Protein AF-A0A8C3B2J1-F1 (afdb_monomer_lite)

InterPro domains:
  IPR002119 Histone H2A [PR00620] (28-41)
  IPR002119 Histone H2A [PR00620] (42-56)
  IPR002119 Histone H2A [PR00620] (69-82)
  IPR002119 Histone H2A [PTHR23430] (33-76)
  IPR002119 Histone H2A [SM00414] (10-81)
  IPR009072 Histone-fold [G3DSA:1.10.20.10] (32-82)
  IPR009072 Histone-fold [SSF47113] (8-69)

Sequence (82 aa):
MSFHGNAGGKAGKDSGKTKTKAISRSQRAGLQVLELAGNASKDLKVKRITPRHLQLAIRGDEELDSLIKATIAGGGKETGLH

Secondary structure (DSSP, 8-state):
------------------------HHHHHHHHHHHHHHHHHHHTT-SS--HHHHHHHHHT-HHHHHHHHHHHHTT-------

pLDDT: mean 72.64, std 13.19, range [42.31, 87.88]

Foldseek 3Di:
DDDYDDDDDDDDPPPDDPPPPPQDPVNVLVVQLVVQLVVQCVVVVHPDRDVVSSVVSQVVDPVSVVVVVVVVVVVDPPPDDD

Organism: Cyclopterus lumpus (NCBI:txid8103)

Structure (mmCIF, N/CA/C/O backbone):
data_AF-A0A8C3B2J1-F1
#
_entry.id   AF-A0A8C3B2J1-F1
#
loop_
_atom_site.group_PDB
_atom_site.id
_atom_site.type_symbol
_atom_site.label_atom_id
_atom_site.label_alt_id
_atom_site.label_comp_id
_atom_site.label_asym_id
_atom_site.label_entity_id
_atom_site.label_seq_id
_atom_site.pdbx_PDB_ins_code
_atom_site.Cartn_x
_atom_site.Cartn_y
_atom_site.Cartn_z
_atom_site.occupancy
_atom_site.B_iso_or_equiv
_atom_site.auth_seq_id
_atom_site.auth_comp_id
_atom_site.auth_asym_id
_atom_site.auth_atom_id
_atom_site.pdbx_PDB_model_num
ATOM 1 N N . MET A 1 1 ? 53.353 -19.884 47.566 1.00 51.16 1 MET A N 1
ATOM 2 C CA . MET A 1 1 ? 52.733 -18.710 46.916 1.00 51.16 1 MET A CA 1
ATOM 3 C C . MET A 1 1 ? 53.595 -18.335 45.722 1.00 51.16 1 MET A C 1
ATOM 5 O O . MET A 1 1 ? 54.733 -17.975 45.954 1.00 51.16 1 MET A O 1
ATOM 9 N N . SER A 1 2 ? 53.109 -18.552 44.495 1.00 50.25 2 SER A N 1
ATOM 10 C CA . SER A 1 2 ? 53.462 -17.793 43.279 1.00 50.25 2 SER A CA 1
ATOM 11 C C . SER A 1 2 ? 52.625 -18.315 42.108 1.00 50.25 2 SER A C 1
ATOM 13 O O . SER A 1 2 ? 52.611 -19.508 41.818 1.00 50.25 2 SER A O 1
ATOM 15 N N . PHE A 1 3 ? 51.858 -17.403 41.517 1.00 48.50 3 PHE A N 1
ATOM 16 C CA . PHE A 1 3 ? 50.899 -17.596 40.434 1.00 48.50 3 PHE A CA 1
ATOM 17 C C . PHE A 1 3 ? 51.559 -17.339 39.067 1.00 48.50 3 PHE A C 1
ATOM 19 O O . PHE A 1 3 ? 52.392 -16.448 38.986 1.00 48.50 3 PHE A O 1
ATOM 26 N N . HIS A 1 4 ? 51.049 -18.033 38.034 1.00 47.22 4 HIS A N 1
ATOM 27 C CA . HIS A 1 4 ? 50.815 -17.597 36.636 1.00 47.22 4 HIS A CA 1
ATOM 28 C C . HIS A 1 4 ? 52.006 -17.092 35.780 1.00 47.22 4 HIS A C 1
ATOM 30 O O . HIS A 1 4 ? 52.928 -16.460 36.257 1.00 47.22 4 HIS A O 1
ATOM 36 N N . GLY A 1 5 ? 52.035 -17.289 34.460 1.00 49.91 5 GLY A N 1
ATOM 37 C CA . GLY A 1 5 ? 50.990 -17.759 33.557 1.00 49.91 5 GLY A CA 1
ATOM 38 C C . GLY A 1 5 ? 51.525 -18.002 32.140 1.00 49.91 5 GLY A C 1
ATOM 39 O O . GLY A 1 5 ? 52.553 -17.464 31.739 1.00 49.91 5 GLY A O 1
ATOM 40 N N . ASN A 1 6 ? 50.810 -18.843 31.395 1.00 55.44 6 ASN A N 1
ATOM 41 C CA . ASN A 1 6 ? 51.070 -19.158 29.994 1.00 55.44 6 ASN A CA 1
ATOM 42 C C . ASN A 1 6 ? 50.243 -18.215 29.105 1.00 55.44 6 ASN A C 1
ATOM 44 O O . ASN A 1 6 ? 49.013 -18.273 29.131 1.00 55.44 6 ASN A O 1
ATOM 48 N N . ALA A 1 7 ? 50.907 -17.358 28.329 1.00 60.25 7 ALA A N 1
ATOM 49 C CA . ALA A 1 7 ? 50.286 -16.478 27.344 1.00 60.25 7 ALA A CA 1
ATOM 50 C C . ALA A 1 7 ? 50.686 -16.929 25.932 1.00 60.25 7 ALA A C 1
ATOM 52 O O . ALA A 1 7 ? 51.804 -16.699 25.484 1.00 60.25 7 ALA A O 1
ATOM 53 N N . GLY A 1 8 ? 49.755 -17.565 25.224 1.00 57.22 8 GLY A N 1
ATOM 54 C CA . GLY A 1 8 ? 49.901 -17.935 23.818 1.00 57.22 8 GLY A CA 1
ATOM 55 C C . GLY A 1 8 ? 48.554 -17.811 23.126 1.00 57.22 8 GLY A C 1
ATOM 56 O O . GLY A 1 8 ? 47.811 -18.782 23.020 1.00 57.22 8 GLY A O 1
ATOM 57 N N . GLY A 1 9 ? 48.206 -16.582 22.746 1.00 61.06 9 GLY A N 1
ATOM 58 C CA . GLY A 1 9 ? 46.910 -16.230 22.184 1.00 61.06 9 GLY A CA 1
ATOM 59 C C . GLY A 1 9 ? 46.599 -16.959 20.878 1.00 61.06 9 GLY A C 1
ATOM 60 O O . GLY A 1 9 ? 47.377 -16.937 19.926 1.00 61.06 9 GLY A O 1
ATOM 61 N N . LYS A 1 10 ? 45.399 -17.534 20.809 1.00 58.38 10 LYS A N 1
ATOM 62 C CA . LYS A 1 10 ? 44.700 -17.790 19.551 1.00 58.38 10 LYS A CA 1
ATOM 63 C C . LYS A 1 10 ? 43.254 -17.352 19.696 1.00 58.38 10 LYS A C 1
ATOM 65 O O . LYS A 1 10 ? 42.513 -17.942 20.466 1.00 58.38 10 LYS A O 1
ATOM 70 N N . ALA A 1 11 ? 42.870 -16.356 18.914 1.00 57.62 11 ALA A N 1
ATOM 71 C CA . ALA A 1 11 ? 41.558 -16.279 18.288 1.00 57.62 11 ALA A CA 1
ATOM 72 C C . ALA A 1 11 ? 41.620 -15.122 17.295 1.00 57.62 11 ALA A C 1
ATOM 74 O O . ALA A 1 11 ? 41.552 -13.952 17.674 1.00 57.62 11 ALA A O 1
ATOM 75 N N . GLY A 1 12 ? 41.808 -15.468 16.019 1.00 61.31 12 GLY A N 1
ATOM 76 C CA . GLY A 1 12 ? 41.485 -14.557 14.935 1.00 61.31 12 GLY A CA 1
ATOM 77 C C . GLY A 1 12 ? 40.042 -14.118 15.132 1.00 61.31 12 GLY A C 1
ATOM 78 O O . GLY A 1 12 ? 39.152 -14.945 15.289 1.00 61.31 12 GLY A O 1
ATOM 79 N N . LYS A 1 13 ? 39.839 -12.810 15.228 1.00 65.31 13 LYS A N 1
ATOM 80 C CA . LYS A 1 13 ? 38.512 -12.222 15.263 1.00 65.31 13 LYS A CA 1
ATOM 81 C C . LYS A 1 13 ? 38.141 -11.996 13.808 1.00 65.31 13 LYS A C 1
ATOM 83 O O . LYS A 1 13 ? 38.480 -10.958 13.244 1.00 65.31 13 LYS A O 1
ATOM 88 N N . ASP A 1 14 ? 37.540 -13.003 13.182 1.00 61.16 14 ASP A N 1
ATOM 89 C CA . ASP A 1 14 ? 36.809 -12.843 11.929 1.00 61.16 14 ASP A CA 1
ATOM 90 C C . ASP A 1 14 ? 35.786 -11.725 12.137 1.00 61.16 14 ASP A C 1
ATOM 92 O O . ASP A 1 14 ? 34.739 -11.883 12.764 1.00 61.16 14 ASP A O 1
ATOM 96 N N . SER A 1 15 ? 36.154 -10.531 11.676 1.00 61.44 15 SER A N 1
ATOM 97 C CA . SER A 1 15 ? 35.277 -9.379 11.634 1.00 61.44 15 SER A CA 1
ATOM 98 C C . SER A 1 15 ? 34.059 -9.789 10.820 1.00 61.44 15 SER A C 1
ATOM 100 O O . SER A 1 15 ? 34.137 -10.065 9.621 1.00 61.44 15 SER A O 1
ATOM 102 N N . GLY A 1 16 ? 32.937 -9.930 11.527 1.00 60.84 16 GLY A N 1
ATOM 103 C CA . GLY A 1 16 ? 31.682 -10.384 10.965 1.00 60.84 16 GLY A CA 1
ATOM 104 C C . GLY A 1 16 ? 31.381 -9.601 9.698 1.00 60.84 16 GLY A C 1
ATOM 105 O O . GLY A 1 16 ? 31.182 -8.389 9.741 1.00 60.84 16 GLY A O 1
ATOM 106 N N . LYS A 1 17 ? 31.356 -10.304 8.562 1.00 57.69 17 LYS A N 1
ATOM 107 C CA . LYS A 1 17 ? 30.782 -9.782 7.325 1.00 57.69 17 LYS A CA 1
ATOM 108 C C . LYS A 1 17 ? 29.378 -9.310 7.679 1.00 57.69 17 LYS A C 1
ATOM 110 O O . LYS A 1 17 ? 28.497 -10.141 7.913 1.00 57.69 17 LYS A O 1
ATOM 115 N N . THR A 1 18 ? 29.164 -8.000 7.723 1.00 63.41 18 THR A N 1
ATOM 116 C CA . THR A 1 18 ? 27.829 -7.418 7.679 1.00 63.41 18 THR A CA 1
ATOM 117 C C . THR A 1 18 ? 27.248 -7.835 6.337 1.00 63.41 18 THR A C 1
ATOM 119 O O . THR A 1 18 ? 27.495 -7.239 5.293 1.00 63.41 18 THR A O 1
ATOM 122 N N . LYS A 1 19 ? 26.548 -8.972 6.334 1.00 62.06 19 LYS A N 1
ATOM 123 C CA . LYS A 1 19 ? 25.789 -9.433 5.180 1.00 62.06 19 LYS A CA 1
ATOM 124 C C . LYS A 1 19 ? 24.644 -8.441 5.011 1.00 62.06 19 LYS A C 1
ATOM 126 O O . LYS A 1 19 ? 23.566 -8.647 5.563 1.00 62.06 19 LYS A O 1
ATOM 131 N N . THR A 1 20 ? 24.885 -7.354 4.283 1.00 63.28 20 THR A N 1
ATOM 132 C CA . THR A 1 20 ? 23.825 -6.502 3.745 1.00 63.28 20 THR A CA 1
ATOM 133 C C . THR A 1 20 ? 22.942 -7.409 2.903 1.00 63.28 20 THR A C 1
ATOM 135 O O . THR A 1 20 ? 23.320 -7.832 1.811 1.00 63.28 20 THR A O 1
ATOM 138 N N . LYS A 1 21 ? 21.801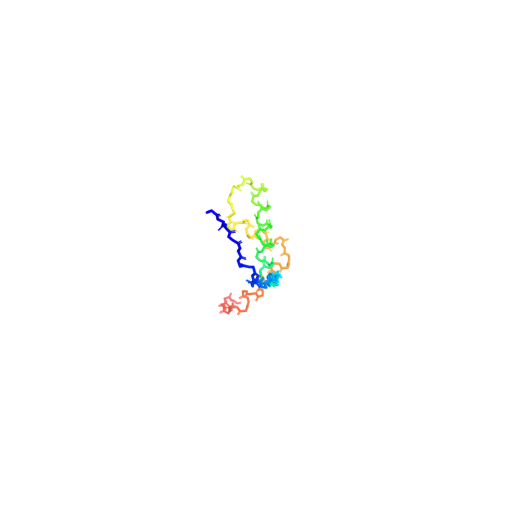 -7.816 3.460 1.00 66.56 21 LYS A N 1
ATOM 139 C CA . LYS A 1 21 ? 20.838 -8.666 2.766 1.00 66.56 21 LYS A CA 1
ATOM 140 C C . LYS A 1 21 ? 20.286 -7.823 1.618 1.00 66.56 21 LYS A C 1
ATOM 142 O O . LYS A 1 21 ? 19.596 -6.839 1.869 1.00 66.56 21 LYS A O 1
ATOM 147 N N . ALA A 1 22 ? 20.628 -8.166 0.378 1.00 70.50 22 ALA A N 1
ATOM 148 C CA . ALA A 1 22 ? 20.015 -7.543 -0.786 1.00 70.50 22 ALA A CA 1
ATOM 149 C C . ALA A 1 22 ? 18.497 -7.760 -0.689 1.00 70.50 22 ALA A C 1
ATOM 151 O O . ALA A 1 22 ? 18.027 -8.897 -0.695 1.00 70.50 22 ALA A O 1
ATOM 152 N N . ILE A 1 23 ? 17.741 -6.677 -0.511 1.00 72.94 23 ILE A N 1
ATOM 153 C CA . ILE A 1 23 ? 16.282 -6.738 -0.435 1.00 72.94 23 ILE A CA 1
ATOM 154 C C . ILE A 1 23 ? 15.781 -6.985 -1.857 1.00 72.94 23 ILE A C 1
ATOM 156 O O . ILE A 1 23 ? 16.030 -6.179 -2.755 1.00 72.94 23 ILE A O 1
ATOM 160 N N . SER A 1 24 ? 15.101 -8.111 -2.075 1.00 79.19 24 SER A N 1
ATOM 161 C CA . SER A 1 24 ? 14.490 -8.410 -3.368 1.00 79.19 24 SER A CA 1
ATOM 162 C C . SER A 1 24 ? 13.422 -7.364 -3.713 1.00 79.19 24 SER A C 1
ATOM 164 O O . SER A 1 24 ? 12.781 -6.787 -2.828 1.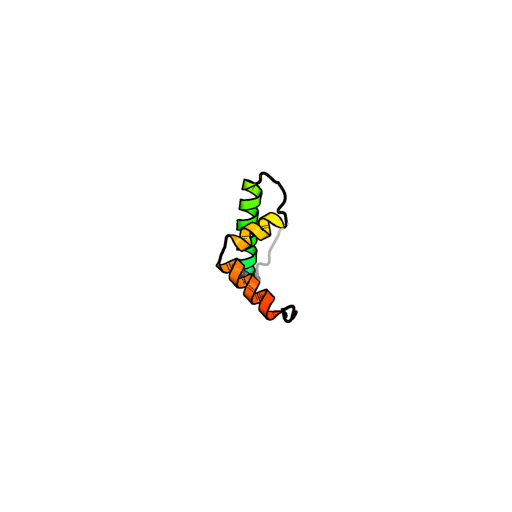00 79.19 24 SER A O 1
ATOM 166 N N . ARG A 1 25 ? 13.177 -7.130 -5.011 1.00 73.94 25 ARG A N 1
ATOM 167 C CA . ARG A 1 25 ? 12.100 -6.222 -5.458 1.00 73.94 25 ARG A CA 1
ATOM 168 C C . ARG A 1 25 ? 10.739 -6.603 -4.858 1.00 73.94 25 ARG A C 1
ATOM 170 O O . ARG A 1 25 ? 9.975 -5.718 -4.490 1.00 7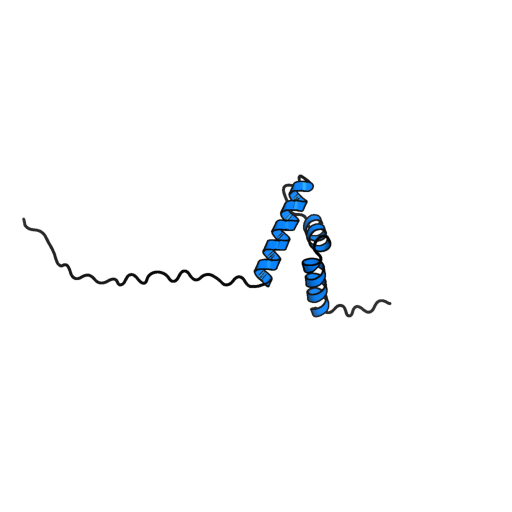3.94 25 ARG A O 1
ATOM 177 N N . SER A 1 26 ? 10.474 -7.900 -4.675 1.00 72.31 26 SER A N 1
ATOM 178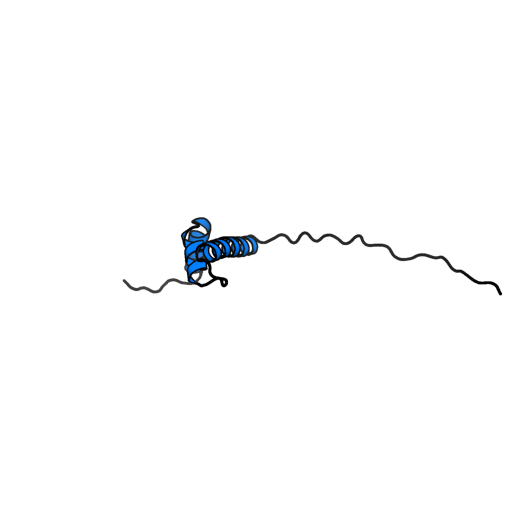 C CA . SER A 1 26 ? 9.250 -8.396 -4.035 1.00 72.31 26 SER A CA 1
ATOM 179 C C . SER A 1 26 ? 9.159 -8.044 -2.546 1.00 72.31 26 SER A C 1
ATOM 181 O O . SER A 1 26 ? 8.087 -7.658 -2.085 1.00 72.31 26 SER A O 1
ATOM 183 N N . GLN A 1 27 ? 10.267 -8.086 -1.794 1.00 77.44 27 GLN A N 1
ATOM 184 C CA . GLN A 1 27 ? 10.273 -7.608 -0.405 1.00 77.44 27 GLN A CA 1
ATOM 185 C C . GLN A 1 27 ? 10.012 -6.103 -0.321 1.00 77.44 27 GLN A 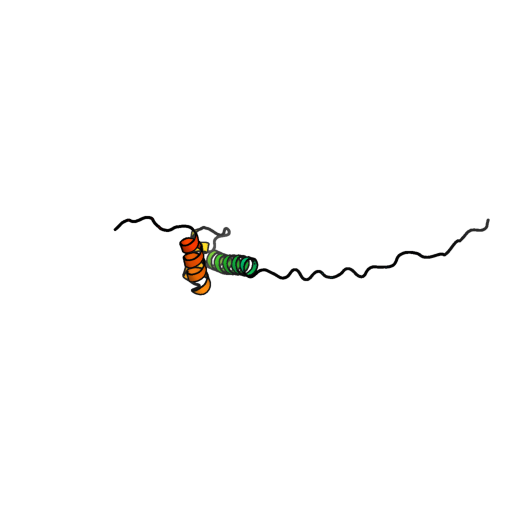C 1
ATOM 187 O O . GLN A 1 27 ? 9.293 -5.669 0.575 1.00 77.44 27 GLN A O 1
ATOM 192 N N . ARG A 1 28 ? 10.543 -5.306 -1.257 1.00 78.69 28 ARG A N 1
ATOM 193 C CA . ARG A 1 28 ? 10.254 -3.864 -1.301 1.00 78.69 28 ARG A CA 1
ATOM 194 C C . ARG A 1 28 ? 8.769 -3.594 -1.563 1.00 78.69 28 ARG A C 1
ATOM 196 O O . ARG A 1 28 ? 8.193 -2.744 -0.895 1.00 78.69 28 ARG A O 1
ATOM 203 N N . ALA A 1 29 ? 8.143 -4.330 -2.483 1.00 79.06 29 ALA A N 1
ATOM 204 C CA . ALA A 1 29 ? 6.712 -4.196 -2.763 1.00 79.06 29 ALA A CA 1
ATOM 205 C C . ALA A 1 29 ? 5.850 -4.487 -1.521 1.00 79.06 29 ALA A C 1
ATOM 207 O O . ALA A 1 29 ? 4.954 -3.711 -1.203 1.00 79.06 29 ALA A O 1
ATOM 208 N N . GLY A 1 30 ? 6.170 -5.543 -0.763 1.00 82.25 30 GLY A N 1
ATOM 209 C CA . GLY A 1 30 ? 5.454 -5.860 0.479 1.00 82.25 30 GLY A CA 1
ATOM 210 C C . GLY A 1 30 ? 5.555 -4.761 1.544 1.00 82.25 30 GLY A C 1
ATOM 211 O O . GLY A 1 30 ? 4.573 -4.477 2.228 1.00 82.25 30 GLY A O 1
ATOM 212 N N . LEU A 1 31 ? 6.716 -4.109 1.658 1.00 86.44 31 LEU A N 1
ATOM 213 C CA . LEU A 1 31 ? 6.908 -2.985 2.580 1.00 86.44 31 LEU A CA 1
ATOM 214 C C . LEU A 1 31 ? 6.123 -1.740 2.144 1.00 86.44 31 LEU A C 1
ATOM 216 O O . LEU A 1 31 ? 5.479 -1.121 2.984 1.00 86.44 31 LEU A O 1
ATOM 220 N N . GLN A 1 32 ? 6.119 -1.417 0.847 1.00 84.19 32 GLN A N 1
ATOM 221 C CA . GLN A 1 32 ? 5.369 -0.275 0.303 1.00 84.19 32 GLN A CA 1
ATOM 222 C C . GLN A 1 32 ? 3.857 -0.433 0.512 1.00 84.19 32 GLN A C 1
ATOM 224 O O . GLN A 1 32 ? 3.198 0.477 1.008 1.00 84.19 32 GLN A O 1
ATOM 229 N N . VAL A 1 33 ? 3.308 -1.622 0.238 1.00 85.25 33 VAL A N 1
ATOM 230 C CA . VAL A 1 33 ? 1.886 -1.916 0.492 1.00 85.25 33 VAL A CA 1
ATOM 231 C C . VAL A 1 33 ? 1.543 -1.748 1.974 1.00 85.25 33 VAL A C 1
ATOM 233 O O . VAL A 1 33 ? 0.489 -1.205 2.306 1.00 85.25 33 VAL A O 1
ATOM 236 N N . LEU A 1 34 ? 2.417 -2.204 2.876 1.00 84.88 34 LEU A N 1
ATOM 237 C CA . LEU A 1 34 ? 2.186 -2.110 4.317 1.00 84.88 34 LEU A CA 1
ATOM 238 C C . LEU A 1 34 ? 2.241 -0.661 4.820 1.00 84.88 34 LEU A C 1
ATOM 240 O O . LEU A 1 34 ? 1.437 -0.286 5.674 1.00 84.88 34 LEU A O 1
ATOM 244 N N . GLU A 1 35 ? 3.151 0.150 4.284 1.00 87.88 35 GLU A N 1
ATOM 245 C CA . GLU A 1 35 ? 3.256 1.578 4.593 1.00 87.88 35 GLU A CA 1
ATOM 246 C C . GLU A 1 35 ? 1.998 2.339 4.150 1.00 87.88 35 GLU A C 1
ATOM 248 O O . GLU A 1 35 ? 1.357 3.010 4.965 1.00 87.88 35 GLU A O 1
ATOM 253 N N . LEU A 1 36 ? 1.577 2.152 2.896 1.00 87.31 36 LEU A N 1
ATOM 254 C CA . LEU A 1 36 ? 0.378 2.783 2.340 1.00 87.31 36 LEU A CA 1
ATOM 255 C C . LEU A 1 36 ? -0.901 2.336 3.066 1.00 87.31 36 LEU A C 1
ATOM 257 O O . LEU A 1 36 ? -1.738 3.161 3.435 1.00 87.31 36 LEU A O 1
ATOM 261 N N . ALA A 1 37 ? -1.043 1.038 3.347 1.00 83.88 37 ALA A N 1
ATOM 262 C CA . ALA A 1 37 ? -2.189 0.514 4.089 1.00 83.88 37 ALA A CA 1
ATOM 263 C C . ALA A 1 37 ? -2.191 0.961 5.561 1.00 83.88 37 ALA A C 1
ATOM 265 O O . ALA A 1 37 ? -3.259 1.137 6.155 1.00 83.88 37 ALA A O 1
ATOM 266 N N . GLY A 1 38 ? -1.011 1.169 6.150 1.00 87.06 38 GLY A N 1
ATOM 267 C CA . GLY A 1 38 ? -0.849 1.753 7.477 1.00 87.06 38 GLY A CA 1
ATOM 268 C C . GLY A 1 38 ? -1.309 3.209 7.527 1.00 87.06 38 GLY A C 1
ATOM 269 O O . GLY A 1 38 ? -2.017 3.585 8.463 1.00 87.06 38 GLY A O 1
ATOM 270 N N . ASN A 1 39 ? -0.976 4.006 6.510 1.00 86.50 39 ASN A N 1
ATOM 271 C CA . ASN A 1 39 ? -1.441 5.390 6.391 1.00 86.50 39 ASN A CA 1
ATOM 272 C C . ASN A 1 39 ? -2.965 5.449 6.227 1.00 86.50 39 ASN A C 1
ATOM 274 O O . ASN A 1 39 ? -3.632 6.065 7.056 1.00 86.50 39 ASN A O 1
ATOM 278 N N . ALA A 1 40 ? -3.532 4.662 5.307 1.00 83.44 40 ALA A N 1
ATOM 279 C CA . ALA A 1 40 ? -4.985 4.568 5.143 1.00 83.44 40 ALA A CA 1
ATOM 280 C C . ALA A 1 40 ? -5.709 4.110 6.430 1.00 83.44 40 ALA A C 1
ATOM 282 O O . ALA A 1 40 ? -6.808 4.570 6.738 1.00 83.44 40 ALA A O 1
ATOM 283 N N . SER A 1 41 ? -5.092 3.224 7.223 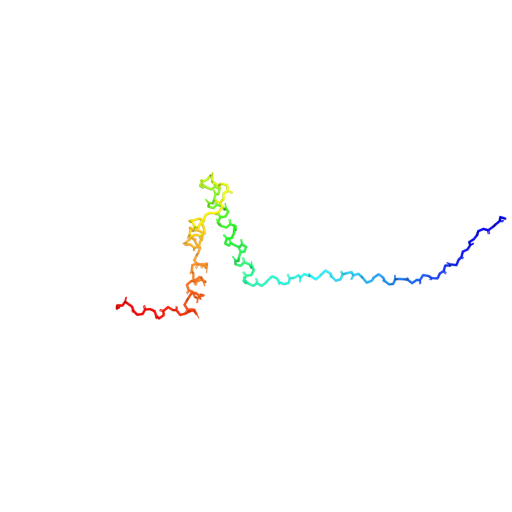1.00 84.81 41 SER A N 1
ATOM 284 C CA . SER A 1 41 ? -5.633 2.802 8.524 1.00 84.81 41 SER A CA 1
ATOM 285 C C . SER A 1 41 ? -5.640 3.935 9.559 1.00 84.81 41 SER A C 1
ATOM 287 O O . SER A 1 41 ? -6.572 4.019 10.364 1.00 84.81 41 SER A O 1
ATOM 289 N N . LYS A 1 42 ? -4.615 4.800 9.555 1.00 85.06 42 LYS A N 1
ATOM 290 C CA . LYS A 1 42 ? -4.537 5.980 10.433 1.00 85.06 42 LYS A CA 1
ATOM 291 C C . LYS A 1 42 ? -5.597 7.011 10.059 1.00 85.06 42 LYS A C 1
ATOM 293 O O . LYS A 1 42 ? -6.275 7.508 10.958 1.00 85.06 42 LYS A O 1
ATOM 298 N N . ASP A 1 43 ? -5.787 7.261 8.765 1.00 82.25 43 ASP A N 1
ATOM 299 C CA . ASP A 1 43 ? -6.801 8.196 8.259 1.00 82.25 43 ASP A CA 1
ATOM 300 C C . ASP A 1 43 ? -8.215 7.772 8.672 1.00 82.25 43 ASP A C 1
ATOM 302 O O . ASP A 1 43 ? -9.042 8.589 9.079 1.00 82.25 43 ASP A O 1
ATOM 306 N N . LEU A 1 44 ? -8.467 6.462 8.670 1.00 77.19 44 LEU A N 1
ATOM 307 C CA . LEU A 1 44 ? -9.736 5.870 9.090 1.00 77.19 44 LEU A CA 1
ATOM 308 C C . LEU A 1 44 ? -9.849 5.663 10.615 1.00 77.19 44 LEU A C 1
ATOM 310 O O . LEU A 1 44 ? -10.837 5.098 11.079 1.00 77.19 44 LEU A O 1
ATOM 314 N N . LYS A 1 45 ? -8.870 6.133 11.408 1.00 80.06 45 LYS A N 1
ATOM 315 C CA . LYS A 1 45 ? -8.822 6.060 12.888 1.00 80.06 45 LYS A CA 1
ATOM 316 C C . LYS A 1 45 ? -9.008 4.651 13.463 1.00 80.06 45 LYS A C 1
ATOM 318 O O . LYS A 1 45 ? -9.480 4.472 14.587 1.00 80.06 45 LYS A O 1
ATOM 323 N N . VAL A 1 46 ? -8.605 3.633 12.714 1.00 77.19 46 VAL A N 1
ATOM 324 C CA . VAL A 1 46 ? -8.759 2.225 13.087 1.00 77.19 46 VAL A CA 1
ATOM 325 C C . VAL A 1 46 ? -7.399 1.610 13.401 1.00 77.19 46 VAL A C 1
ATOM 327 O O . VAL A 1 46 ? -6.426 1.778 12.672 1.00 77.19 46 VAL A O 1
ATOM 330 N N . LYS A 1 47 ? -7.326 0.869 14.516 1.00 77.12 47 LYS A N 1
ATOM 331 C CA . LYS A 1 47 ? -6.078 0.266 15.026 1.00 77.12 47 LYS A CA 1
ATOM 332 C C . LYS A 1 47 ? -5.609 -0.969 14.244 1.00 77.12 47 LYS A C 1
ATOM 334 O O . LYS A 1 47 ? -4.508 -1.451 14.490 1.00 77.12 47 LYS A O 1
ATOM 339 N N . ARG A 1 48 ? -6.436 -1.521 13.348 1.00 80.12 48 ARG A N 1
ATOM 340 C CA . ARG A 1 48 ? -6.126 -2.725 12.559 1.00 80.12 48 ARG A CA 1
ATOM 341 C C . ARG A 1 48 ? -6.207 -2.419 11.070 1.00 80.12 48 ARG A C 1
ATOM 343 O O . ARG A 1 48 ? -7.188 -1.838 10.613 1.00 80.12 48 ARG A O 1
ATOM 350 N N . ILE A 1 49 ? -5.217 -2.900 10.321 1.00 82.69 49 ILE A N 1
ATOM 351 C CA . ILE A 1 49 ? -5.256 -2.903 8.859 1.00 82.69 49 ILE A CA 1
ATOM 352 C C . ILE A 1 49 ? -6.339 -3.894 8.420 1.00 82.69 49 ILE A C 1
ATOM 354 O O . ILE A 1 49 ? -6.276 -5.077 8.748 1.00 82.69 49 ILE A O 1
ATOM 358 N N . THR A 1 50 ? -7.354 -3.397 7.714 1.00 86.06 50 THR A N 1
ATOM 359 C CA . THR A 1 50 ? -8.443 -4.208 7.159 1.00 86.06 50 THR A CA 1
ATOM 360 C C . THR A 1 50 ? -8.209 -4.453 5.666 1.00 86.06 50 THR A C 1
ATOM 362 O O . THR A 1 50 ? -7.467 -3.692 5.033 1.00 86.06 50 THR A O 1
ATOM 365 N N . PRO A 1 51 ? -8.873 -5.454 5.053 1.00 86.19 51 PRO A N 1
ATOM 366 C CA . PRO A 1 51 ? -8.814 -5.658 3.604 1.00 86.19 51 PRO A CA 1
ATOM 367 C C . PRO A 1 51 ? -9.168 -4.401 2.795 1.00 86.19 51 PRO A C 1
ATOM 369 O O . PRO A 1 51 ? -8.628 -4.193 1.712 1.00 86.19 51 PRO A O 1
ATOM 372 N N . ARG A 1 52 ? -10.011 -3.510 3.344 1.00 84.00 52 ARG A N 1
ATOM 373 C CA . ARG A 1 52 ? -10.361 -2.236 2.707 1.00 84.00 52 ARG A CA 1
ATOM 374 C C . ARG A 1 52 ? -9.164 -1.293 2.590 1.00 84.00 52 ARG A C 1
ATOM 376 O O . ARG A 1 52 ? -9.030 -0.651 1.557 1.00 84.00 52 ARG A O 1
ATOM 383 N N . HIS A 1 53 ? -8.288 -1.222 3.593 1.00 85.38 53 HIS A N 1
ATOM 384 C CA . HIS A 1 53 ? -7.102 -0.354 3.536 1.00 85.38 53 HIS A CA 1
ATOM 385 C C . HIS A 1 53 ? -6.083 -0.869 2.527 1.00 85.38 53 HIS A C 1
ATOM 387 O O . HIS A 1 53 ? -5.516 -0.076 1.789 1.00 85.38 53 HIS A O 1
ATOM 393 N N . LEU A 1 54 ? -5.902 -2.193 2.452 1.00 82.94 54 LEU A N 1
ATOM 394 C CA . LEU A 1 54 ? -5.061 -2.815 1.429 1.00 82.94 54 LEU A CA 1
ATOM 395 C C . LEU A 1 54 ? -5.604 -2.515 0.031 1.00 82.94 54 LEU A C 1
ATOM 397 O O . LEU A 1 54 ? -4.853 -2.129 -0.855 1.00 82.94 54 LEU A O 1
ATOM 401 N N . GLN A 1 55 ? -6.920 -2.621 -0.157 1.00 84.44 55 GLN A N 1
ATOM 402 C CA . GLN A 1 55 ? -7.542 -2.319 -1.440 1.00 84.44 55 GLN A CA 1
ATOM 403 C C . GLN A 1 55 ? -7.447 -0.831 -1.811 1.00 84.44 55 GLN A C 1
ATOM 405 O O . GLN A 1 55 ? -7.260 -0.520 -2.983 1.00 84.44 55 GLN A O 1
ATOM 410 N N . LEU A 1 56 ? -7.556 0.084 -0.842 1.00 86.56 56 LEU A N 1
ATOM 411 C CA . LEU A 1 56 ? -7.347 1.518 -1.072 1.00 86.56 56 LEU A CA 1
ATOM 412 C C . LEU A 1 56 ? -5.881 1.832 -1.398 1.00 86.56 56 LEU A C 1
ATOM 414 O O . LEU A 1 56 ? -5.630 2.565 -2.344 1.00 86.56 56 LEU A O 1
ATOM 418 N N . ALA A 1 57 ? -4.934 1.235 -0.674 1.00 84.56 57 ALA A N 1
ATOM 419 C CA . ALA A 1 57 ? -3.502 1.391 -0.916 1.00 84.56 57 ALA A CA 1
ATOM 420 C C . ALA A 1 57 ? -3.086 0.879 -2.303 1.00 84.56 57 ALA A C 1
ATOM 422 O O . ALA A 1 57 ? -2.360 1.563 -3.008 1.00 84.56 57 ALA A O 1
ATOM 423 N N . ILE A 1 58 ? -3.589 -0.290 -2.717 1.00 85.31 58 ILE A N 1
ATOM 424 C CA . ILE A 1 58 ? -3.293 -0.867 -4.037 1.00 85.31 58 ILE A CA 1
ATOM 425 C C . ILE A 1 58 ? -3.926 -0.032 -5.154 1.00 85.31 58 ILE A C 1
ATOM 427 O O . ILE A 1 58 ? -3.282 0.211 -6.159 1.00 85.31 58 ILE A O 1
ATOM 431 N N . ARG A 1 59 ? -5.175 0.427 -4.998 1.00 84.38 59 ARG A N 1
ATOM 432 C CA . ARG A 1 59 ? -5.855 1.224 -6.039 1.00 84.38 59 ARG A CA 1
ATOM 433 C C . ARG A 1 59 ? -5.370 2.670 -6.123 1.00 84.38 59 ARG A C 1
ATOM 435 O O . ARG A 1 59 ? -5.613 3.314 -7.136 1.00 84.38 59 ARG A O 1
ATOM 442 N N . GLY A 1 60 ? -4.782 3.191 -5.049 1.00 83.38 60 GLY A N 1
ATOM 443 C CA . GLY A 1 60 ? -4.209 4.534 -5.000 1.00 83.38 60 GLY A CA 1
ATOM 444 C C . GLY A 1 60 ? -2.788 4.619 -5.558 1.00 83.38 60 GLY A C 1
ATOM 445 O O . GLY A 1 60 ? -2.271 5.724 -5.674 1.00 83.38 60 GLY A O 1
ATOM 446 N N . ASP A 1 61 ? -2.172 3.483 -5.891 1.00 84.06 61 ASP A N 1
ATOM 447 C CA . ASP A 1 61 ? -0.793 3.383 -6.359 1.00 84.06 61 ASP A CA 1
ATOM 448 C C . ASP A 1 61 ? -0.752 2.606 -7.685 1.00 84.06 61 ASP A C 1
ATOM 450 O O . ASP A 1 61 ? -1.063 1.416 -7.744 1.00 84.06 61 ASP A O 1
ATOM 454 N N . GLU A 1 62 ? -0.409 3.296 -8.773 1.00 84.44 62 GLU A N 1
ATOM 455 C CA . GLU A 1 62 ? -0.456 2.734 -10.129 1.00 84.44 62 GLU A CA 1
ATOM 456 C C . GLU A 1 62 ? 0.557 1.599 -10.339 1.00 84.44 62 GLU A C 1
ATOM 458 O O . GLU A 1 62 ? 0.274 0.645 -11.072 1.00 84.44 62 GLU A O 1
ATOM 463 N N . GLU A 1 63 ? 1.721 1.663 -9.682 1.00 84.75 63 GLU A N 1
ATOM 464 C CA . GLU A 1 63 ? 2.733 0.609 -9.767 1.00 84.75 63 GLU A CA 1
ATOM 465 C C . GLU A 1 63 ? 2.238 -0.668 -9.081 1.00 84.75 63 GLU A C 1
ATOM 467 O O . GLU A 1 63 ? 2.396 -1.766 -9.626 1.00 84.75 63 GLU A O 1
ATOM 472 N N . LEU A 1 64 ? 1.597 -0.542 -7.916 1.00 84.12 64 LEU A N 1
ATOM 473 C CA . LEU A 1 64 ? 1.006 -1.664 -7.191 1.00 84.12 64 LEU A CA 1
ATOM 474 C C . LEU A 1 64 ? -0.236 -2.222 -7.893 1.00 84.12 64 LEU A C 1
ATOM 476 O O . LEU A 1 64 ? -0.368 -3.444 -7.980 1.00 84.12 64 LEU A O 1
ATOM 480 N N . ASP A 1 65 ? -1.120 -1.378 -8.426 1.00 85.06 65 ASP A N 1
ATOM 481 C CA . ASP A 1 65 ? -2.289 -1.819 -9.199 1.00 85.06 65 ASP A CA 1
ATOM 482 C C . ASP A 1 65 ? -1.861 -2.608 -10.447 1.00 85.06 65 ASP A C 1
ATOM 484 O O . ASP A 1 65 ? -2.355 -3.715 -10.694 1.00 85.06 65 ASP A O 1
ATOM 488 N N . SER A 1 66 ? -0.871 -2.094 -11.183 1.00 84.69 66 SER A N 1
ATOM 489 C CA . SER A 1 66 ? -0.291 -2.763 -12.350 1.00 84.69 66 SER A CA 1
ATOM 490 C C . SER A 1 66 ? 0.422 -4.067 -11.974 1.00 84.69 66 SER A C 1
ATOM 492 O O . SER A 1 66 ? 0.195 -5.103 -12.605 1.00 84.69 66 SER A O 1
ATOM 494 N N . LEU A 1 67 ? 1.215 -4.073 -10.897 1.00 84.19 67 LEU A N 1
ATOM 495 C CA . LEU A 1 67 ? 1.919 -5.264 -10.415 1.00 84.19 67 LEU A CA 1
ATOM 496 C C . LEU A 1 67 ? 0.952 -6.368 -9.969 1.00 84.19 67 LEU A C 1
ATOM 498 O O . LEU A 1 67 ? 1.175 -7.543 -10.274 1.00 84.19 67 LEU A O 1
ATOM 502 N N . ILE A 1 68 ? -0.130 -6.014 -9.271 1.00 82.88 68 ILE A N 1
ATOM 503 C CA . ILE A 1 68 ? -1.167 -6.967 -8.863 1.00 82.88 68 ILE A CA 1
ATOM 504 C C . ILE A 1 68 ? -1.902 -7.501 -10.091 1.00 82.88 68 ILE A C 1
ATOM 506 O O . ILE A 1 68 ? -2.055 -8.716 -10.207 1.00 82.88 68 ILE A O 1
ATOM 510 N N . LYS A 1 69 ? -2.291 -6.643 -11.041 1.00 82.81 69 LYS A N 1
ATOM 511 C CA . LYS A 1 69 ? -2.909 -7.079 -12.304 1.00 82.81 69 LYS A CA 1
ATOM 512 C C . LYS A 1 69 ? -2.000 -8.023 -13.090 1.00 82.81 69 LYS A C 1
ATOM 514 O O . LYS A 1 69 ? -2.469 -9.073 -13.516 1.00 82.81 69 LYS A O 1
ATOM 519 N N . ALA A 1 70 ? -0.712 -7.710 -13.216 1.00 82.06 70 ALA A N 1
ATOM 520 C CA . ALA A 1 70 ? 0.267 -8.547 -13.908 1.00 82.06 70 ALA A CA 1
ATOM 521 C C . ALA A 1 70 ? 0.504 -9.891 -13.194 1.00 82.06 70 ALA A C 1
ATOM 523 O O . ALA A 1 70 ? 0.566 -10.937 -13.837 1.00 82.06 70 ALA A O 1
ATOM 524 N N . THR A 1 71 ? 0.574 -9.886 -11.860 1.00 78.69 71 THR A N 1
ATOM 525 C CA . THR A 1 71 ? 0.758 -11.106 -11.052 1.00 78.69 71 THR A CA 1
ATOM 526 C C . THR A 1 71 ? -0.479 -12.007 -11.106 1.00 78.69 71 THR A C 1
ATOM 528 O O . THR A 1 71 ? -0.362 -13.223 -11.226 1.00 78.69 71 THR A O 1
ATOM 531 N N . ILE A 1 72 ? -1.674 -11.412 -11.060 1.00 70.69 72 ILE A N 1
ATOM 532 C CA . ILE A 1 72 ? -2.954 -12.114 -11.193 1.00 70.69 72 ILE A CA 1
ATOM 533 C C . ILE A 1 72 ? -3.130 -12.656 -12.624 1.00 70.69 72 ILE A C 1
ATOM 535 O O . ILE A 1 72 ? -3.620 -13.771 -12.791 1.00 70.69 72 ILE A O 1
ATOM 539 N N . ALA A 1 73 ? -2.720 -11.898 -13.647 1.00 64.69 73 ALA A N 1
ATOM 540 C CA . ALA A 1 73 ? -2.774 -12.314 -15.049 1.00 64.69 73 ALA A CA 1
ATOM 541 C C . ALA A 1 73 ? -1.834 -13.495 -15.347 1.00 64.69 73 ALA A C 1
ATOM 543 O O . ALA A 1 73 ? -2.197 -14.377 -16.120 1.00 64.69 73 ALA A O 1
ATOM 544 N N . GLY A 1 74 ? -0.679 -13.571 -14.678 1.00 58.47 74 GLY A N 1
ATOM 545 C CA . GLY A 1 74 ? 0.223 -14.726 -14.757 1.00 58.47 74 GLY A CA 1
ATOM 546 C C . GLY A 1 74 ? -0.305 -16.003 -14.085 1.00 58.47 74 GLY A C 1
ATOM 547 O O . GLY A 1 74 ? 0.297 -17.059 -14.249 1.00 58.47 74 GLY A O 1
ATOM 548 N N . GLY A 1 75 ? -1.410 -15.920 -13.333 1.00 57.50 75 GLY A N 1
ATOM 549 C CA . GLY A 1 75 ? -1.997 -17.029 -12.572 1.00 57.50 75 GLY A CA 1
ATOM 550 C C . GLY A 1 75 ? -3.257 -17.655 -13.177 1.00 57.50 75 GLY A C 1
ATOM 551 O O . GLY A 1 75 ? -3.898 -18.453 -12.501 1.00 57.50 75 GLY A O 1
ATOM 552 N N . GLY A 1 76 ? -3.632 -17.298 -14.409 1.00 52.91 76 GLY A N 1
ATOM 553 C CA . GLY A 1 76 ? -4.863 -17.782 -15.035 1.00 52.91 76 GLY A CA 1
ATOM 554 C C . GLY A 1 76 ? -6.075 -16.935 -14.644 1.00 52.91 76 GLY A C 1
ATOM 555 O O . GLY A 1 76 ? -6.684 -17.085 -13.584 1.00 52.91 76 GLY A O 1
ATOM 556 N N . LYS A 1 77 ? -6.452 -16.035 -15.550 1.00 52.88 77 LYS A N 1
ATOM 557 C CA . LYS A 1 77 ? -7.795 -15.446 -15.624 1.00 52.88 77 LYS A CA 1
ATOM 558 C C . LYS A 1 77 ? -8.414 -15.802 -16.970 1.00 52.88 77 LYS A C 1
ATOM 560 O O . LYS A 1 77 ? -8.994 -14.961 -17.638 1.00 52.88 77 LYS A O 1
ATOM 565 N N . GLU A 1 78 ? -8.290 -17.064 -17.360 1.00 55.03 78 GLU A N 1
ATOM 566 C CA . GLU A 1 78 ? -9.167 -17.685 -18.350 1.00 55.03 78 GLU A CA 1
ATOM 567 C C . GLU A 1 78 ? -10.438 -18.184 -17.649 1.00 55.03 78 GLU A C 1
ATOM 569 O O . GLU A 1 78 ? -10.745 -19.366 -17.586 1.00 55.03 78 GLU A O 1
ATOM 574 N N . THR A 1 79 ? -11.205 -17.267 -17.068 1.00 52.66 79 THR A N 1
ATOM 575 C CA . THR A 1 79 ? -12.627 -17.535 -16.851 1.00 52.66 79 THR A CA 1
ATOM 576 C C . THR A 1 79 ? -13.355 -16.770 -17.934 1.00 52.66 79 THR A C 1
ATOM 578 O O . THR A 1 79 ? -13.651 -15.587 -17.772 1.00 52.66 79 THR A O 1
ATOM 581 N N . GLY A 1 80 ? -13.559 -17.440 -19.069 1.00 55.28 80 GLY A N 1
ATOM 582 C CA . GLY A 1 80 ? -14.444 -16.965 -20.119 1.00 55.28 80 GLY A CA 1
ATOM 583 C C . GLY A 1 80 ? -15.848 -16.799 -19.556 1.00 55.28 80 GLY A C 1
ATOM 584 O O . GLY A 1 80 ? -16.532 -17.785 -19.313 1.00 55.28 80 GLY A O 1
ATOM 585 N N . LEU A 1 81 ? -16.248 -15.550 -19.337 1.00 53.00 81 LEU A N 1
ATOM 586 C CA . LEU A 1 81 ? -17.637 -15.126 -19.197 1.00 53.00 81 LEU A CA 1
ATOM 587 C C . LEU A 1 81 ? -17.775 -13.733 -19.823 1.00 53.00 81 LEU A C 1
ATOM 589 O O . LEU A 1 81 ? -17.795 -12.723 -19.123 1.00 53.00 81 LEU A O 1
ATOM 593 N N . HIS A 1 82 ? -17.790 -13.737 -21.157 1.00 42.31 82 HIS A N 1
ATOM 594 C CA . HIS A 1 82 ? -18.775 -13.146 -22.077 1.00 42.31 82 HIS A CA 1
ATOM 595 C C . HIS A 1 82 ? -18.090 -12.636 -23.348 1.00 42.31 82 HIS A C 1
ATOM 597 O O . HIS A 1 82 ? -17.222 -11.742 -23.239 1.00 42.31 82 HIS A O 1
#

Radius of gyration: 26.26 Å; chains: 1; bounding box: 72×27×69 Å